Protein AF-A0A1H0GZ57-F1 (afdb_monomer_lite)

pLDDT: mean 84.48, std 16.37, range [33.53, 97.75]

Foldseek 3Di:
DPVVVVVCVVVLVVLLVLLVVQLPDLDHPVVSLLVSLVVCPDPPNVVSLVSSLVSLLVVLQVVLVVCCPPQVVLSVLSVVLSVVLVVVVVVCVVVVHDSSCSSSVSSVSSNVSVVVSVVD

Structure (mmCIF, N/CA/C/O backbone):
data_AF-A0A1H0GZ57-F1
#
_entry.id   AF-A0A1H0GZ57-F1
#
loop_
_atom_site.group_PDB
_atom_site.id
_atom_site.type_symbol
_atom_site.label_atom_id
_atom_site.label_alt_id
_atom_site.label_comp_id
_atom_site.label_asym_id
_atom_site.label_entity_id
_atom_site.label_seq_id
_atom_site.pdbx_PDB_ins_code
_atom_site.Cartn_x
_atom_site.Cartn_y
_atom_site.Cartn_z
_atom_site.occupancy
_atom_site.B_iso_or_equiv
_atom_site.auth_seq_id
_atom_site.auth_comp_id
_atom_site.auth_asym_id
_atom_site.auth_atom_id
_atom_site.pdbx_PDB_model_num
ATOM 1 N N . MET A 1 1 ? -17.528 -24.924 14.550 1.00 39.34 1 MET A N 1
ATOM 2 C CA . MET A 1 1 ? -16.678 -23.765 14.186 1.00 39.34 1 MET A CA 1
ATOM 3 C C . MET A 1 1 ? -16.113 -23.939 12.770 1.00 39.34 1 MET A C 1
ATOM 5 O O . MET A 1 1 ? -15.019 -24.457 12.624 1.00 39.34 1 MET A O 1
ATOM 9 N N . ARG A 1 2 ? -16.857 -23.579 11.710 1.00 40.56 2 ARG A N 1
ATOM 10 C CA . ARG A 1 2 ? -16.353 -23.609 10.312 1.00 40.56 2 ARG A CA 1
ATOM 11 C C . ARG A 1 2 ? -16.641 -22.327 9.505 1.00 40.56 2 ARG A C 1
ATOM 13 O O . ARG A 1 2 ? -16.039 -22.138 8.458 1.00 40.56 2 ARG A O 1
ATOM 20 N N . SER A 1 3 ? -17.474 -21.412 10.012 1.00 36.94 3 SER A N 1
ATOM 21 C CA . SER A 1 3 ? -17.921 -20.229 9.253 1.00 36.94 3 SER A CA 1
ATOM 22 C C . SER A 1 3 ? -16.986 -19.011 9.318 1.00 36.94 3 SER A C 1
ATOM 24 O O . SER A 1 3 ? -17.011 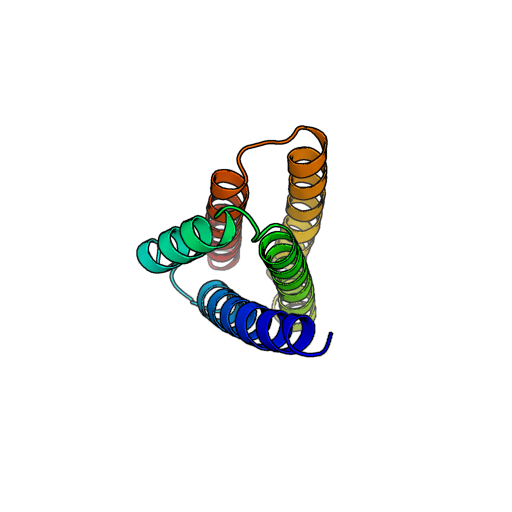-18.193 8.407 1.00 36.94 3 SER A O 1
ATOM 26 N N . ALA A 1 4 ? -16.121 -18.892 10.333 1.00 37.88 4 ALA A N 1
ATOM 27 C CA . ALA A 1 4 ? -15.234 -17.726 10.484 1.00 37.88 4 ALA A CA 1
ATOM 28 C C . ALA A 1 4 ? -14.109 -17.669 9.426 1.00 37.88 4 ALA A C 1
ATOM 30 O O . ALA A 1 4 ? -13.744 -16.591 8.966 1.00 37.88 4 ALA A O 1
ATOM 31 N N . LEU A 1 5 ? -13.612 -18.828 8.975 1.00 35.47 5 LEU A N 1
ATOM 32 C CA . LEU A 1 5 ? -12.568 -18.918 7.943 1.00 35.47 5 LEU A CA 1
ATOM 33 C C . LEU A 1 5 ? -13.088 -18.559 6.541 1.00 35.47 5 LEU A C 1
ATOM 35 O O . LEU A 1 5 ? -12.352 -17.993 5.739 1.00 35.47 5 LEU A O 1
ATOM 39 N N . GLY A 1 6 ? -14.360 -18.849 6.244 1.00 33.53 6 GLY A N 1
ATOM 40 C CA . GLY A 1 6 ? -14.975 -18.514 4.954 1.00 33.53 6 GLY A CA 1
ATOM 41 C C . GLY A 1 6 ? -15.235 -17.014 4.784 1.00 33.53 6 GLY A C 1
ATOM 42 O O . GLY A 1 6 ? -15.026 -16.475 3.701 1.00 33.53 6 GLY A O 1
ATOM 43 N N . VAL A 1 7 ? -15.625 -16.331 5.864 1.00 41.59 7 VAL A N 1
ATOM 44 C CA . VAL A 1 7 ? -15.882 -14.879 5.865 1.00 41.59 7 VAL A CA 1
ATOM 45 C C . VAL A 1 7 ? -14.578 -14.079 5.788 1.00 41.59 7 VAL A C 1
ATOM 47 O O . VAL A 1 7 ? -14.515 -13.107 5.041 1.00 41.59 7 VAL A O 1
ATOM 50 N N . LEU A 1 8 ? -13.511 -14.526 6.466 1.00 43.94 8 LEU A N 1
ATOM 51 C CA . LEU A 1 8 ? -12.169 -13.945 6.317 1.00 43.94 8 LEU A CA 1
ATOM 52 C C . LEU A 1 8 ? -11.614 -14.125 4.898 1.00 43.94 8 LEU A C 1
ATOM 54 O O . LEU A 1 8 ? -11.016 -13.199 4.358 1.00 43.94 8 LEU A O 1
ATOM 58 N N . ARG A 1 9 ? -11.856 -15.284 4.270 1.00 45.53 9 ARG A N 1
ATOM 59 C CA . ARG A 1 9 ? -11.428 -15.547 2.890 1.00 45.53 9 ARG A CA 1
ATOM 60 C C . ARG A 1 9 ? -12.155 -14.655 1.883 1.00 45.53 9 ARG A C 1
ATOM 62 O O . ARG A 1 9 ? -11.504 -14.094 1.014 1.00 45.53 9 ARG A O 1
ATOM 69 N N . ASN A 1 10 ? -13.467 -14.467 2.028 1.00 51.47 10 ASN A N 1
ATOM 70 C CA . ASN A 1 10 ? -14.235 -13.615 1.115 1.00 51.47 10 ASN A CA 1
ATOM 71 C C . ASN A 1 10 ? -13.960 -12.117 1.339 1.00 51.47 10 ASN A C 1
ATOM 73 O O . ASN A 1 10 ? -13.723 -11.399 0.374 1.00 51.47 10 ASN A O 1
ATOM 77 N N . GLY A 1 11 ? -13.912 -11.650 2.593 1.00 55.47 11 GLY A N 1
ATOM 78 C CA . GLY A 1 11 ? -13.643 -10.240 2.899 1.00 55.47 11 GLY A CA 1
ATOM 79 C C . GLY A 1 11 ? -12.191 -9.819 2.646 1.00 55.47 11 GLY A C 1
ATOM 80 O O . GLY A 1 11 ? -11.941 -8.693 2.224 1.00 55.47 11 GLY A O 1
ATOM 81 N N . GLY A 1 12 ? -11.229 -10.723 2.865 1.00 57.75 12 GLY A N 1
ATOM 82 C CA . GLY A 1 12 ? -9.820 -10.497 2.536 1.00 57.75 12 GLY A CA 1
ATOM 83 C C . GLY A 1 12 ? -9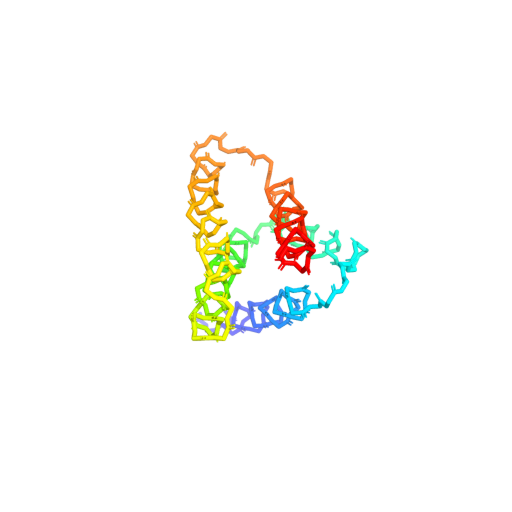.565 -10.481 1.029 1.00 57.75 12 GLY A C 1
ATOM 84 O O . GLY A 1 12 ? -8.794 -9.655 0.552 1.00 57.75 12 GLY A O 1
ATOM 85 N N . GLN A 1 13 ? -10.256 -11.333 0.267 1.00 62.75 13 GLN A N 1
ATOM 86 C CA . GLN A 1 13 ? -10.114 -11.386 -1.187 1.00 62.75 13 GLN A CA 1
ATOM 87 C C . GLN A 1 13 ? -10.770 -10.192 -1.891 1.00 62.75 13 GLN A C 1
ATOM 89 O O . GLN A 1 13 ? -10.211 -9.661 -2.848 1.00 62.75 13 GLN A O 1
ATOM 94 N N . GLU A 1 14 ? -11.907 -9.712 -1.385 1.00 67.00 14 GLU A N 1
ATOM 95 C CA . GLU A 1 14 ? -12.535 -8.488 -1.886 1.00 67.00 14 GLU A CA 1
ATOM 96 C C . GLU A 1 14 ? -11.638 -7.265 -1.638 1.00 67.00 14 GLU A C 1
ATOM 98 O O . GLU A 1 14 ? -11.370 -6.499 -2.565 1.00 67.00 14 GLU A O 1
ATOM 103 N N . ILE A 1 15 ? -11.063 -7.141 -0.435 1.00 67.25 15 ILE A N 1
ATOM 104 C CA . ILE A 1 15 ? -10.080 -6.094 -0.119 1.00 67.25 15 ILE A CA 1
ATOM 105 C C . ILE A 1 15 ? -8.854 -6.195 -1.019 1.00 67.25 15 ILE A C 1
ATOM 107 O O . ILE A 1 15 ? -8.447 -5.179 -1.572 1.00 67.25 15 ILE A O 1
ATOM 111 N N . ALA A 1 16 ? -8.283 -7.390 -1.187 1.00 65.31 16 ALA A N 1
ATOM 112 C CA . ALA A 1 16 ? -7.114 -7.591 -2.035 1.00 65.31 16 ALA A CA 1
ATOM 113 C C . ALA A 1 16 ? -7.391 -7.160 -3.483 1.00 65.31 16 ALA A C 1
ATOM 115 O O . ALA A 1 16 ? -6.577 -6.461 -4.071 1.00 65.31 16 ALA A O 1
ATOM 116 N N . SER A 1 17 ? -8.573 -7.473 -4.025 1.00 70.06 17 SER A N 1
ATOM 117 C CA . SER A 1 17 ? -8.962 -7.070 -5.385 1.00 70.06 17 SER A CA 1
ATOM 118 C C . SER A 1 17 ? -9.186 -5.556 -5.545 1.00 70.06 17 SER A C 1
ATOM 120 O O . SER A 1 17 ? -8.931 -4.981 -6.604 1.00 70.06 17 SER A O 1
ATOM 122 N N . VAL A 1 18 ? -9.678 -4.878 -4.501 1.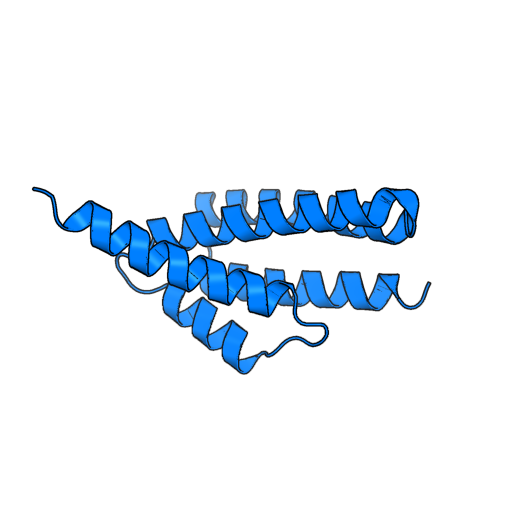00 73.06 18 VAL A N 1
ATOM 123 C CA . VAL A 1 18 ? -9.833 -3.413 -4.490 1.00 73.06 18 VAL A CA 1
ATOM 124 C C . VAL A 1 18 ? -8.470 -2.742 -4.348 1.00 73.06 18 VAL A C 1
ATOM 126 O O . VAL A 1 18 ? -8.159 -1.838 -5.116 1.00 73.06 18 VAL A O 1
ATOM 129 N N . ALA A 1 19 ? -7.647 -3.222 -3.416 1.00 70.12 19 ALA A N 1
ATOM 130 C CA . ALA A 1 19 ? -6.269 -2.796 -3.216 1.00 70.12 19 ALA A CA 1
ATOM 131 C C . ALA A 1 19 ? -5.457 -2.921 -4.511 1.00 70.12 19 ALA A C 1
ATOM 133 O O . ALA A 1 19 ? -4.856 -1.946 -4.947 1.00 70.12 19 ALA A O 1
ATOM 134 N N . GLU A 1 20 ? -5.512 -4.079 -5.166 1.00 73.31 20 GLU A N 1
ATOM 135 C CA . GLU A 1 20 ? -4.844 -4.340 -6.439 1.00 73.31 20 GLU A CA 1
ATOM 136 C C . GLU A 1 20 ? -5.299 -3.365 -7.532 1.00 73.31 20 GLU A C 1
ATOM 138 O O . GLU A 1 20 ? -4.460 -2.728 -8.167 1.00 73.31 20 GLU A O 1
ATOM 143 N N . ARG A 1 21 ? -6.613 -3.163 -7.711 1.00 81.12 21 ARG A N 1
ATOM 144 C CA . ARG A 1 21 ? -7.131 -2.191 -8.692 1.00 81.12 21 ARG A CA 1
ATOM 145 C C . ARG A 1 21 ? -6.632 -0.772 -8.445 1.00 81.12 21 ARG A C 1
ATOM 147 O O . ARG A 1 21 ? -6.242 -0.103 -9.395 1.00 81.12 21 ARG A O 1
ATOM 154 N N . LEU A 1 22 ? -6.655 -0.311 -7.196 1.00 79.12 22 LEU A N 1
ATOM 155 C CA . LEU A 1 22 ? -6.242 1.054 -6.855 1.00 79.12 22 LEU A CA 1
ATOM 156 C C . LEU A 1 22 ? -4.741 1.252 -7.023 1.00 79.12 22 LEU A C 1
ATOM 158 O O . LEU A 1 22 ? -4.291 2.306 -7.456 1.00 79.12 22 LEU A O 1
ATOM 162 N N . VAL A 1 23 ? -3.969 0.221 -6.712 1.00 77.00 23 VAL A N 1
ATOM 163 C CA . VAL A 1 23 ? -2.521 0.241 -6.852 1.00 77.00 23 VAL A CA 1
ATOM 164 C C . VAL A 1 23 ? -2.093 0.132 -8.326 1.00 77.00 23 VAL A C 1
ATOM 166 O O . VAL A 1 23 ? -1.078 0.713 -8.705 1.00 77.00 23 VAL A O 1
ATOM 169 N N . LEU A 1 24 ? -2.874 -0.530 -9.183 1.00 78.19 24 LEU A N 1
ATOM 170 C CA . LEU A 1 24 ? -2.653 -0.598 -10.636 1.00 78.19 24 LEU A CA 1
ATOM 171 C C . LEU A 1 24 ? -3.137 0.639 -11.406 1.00 78.19 24 LEU A C 1
ATOM 173 O O . LEU A 1 24 ? -2.778 0.803 -12.574 1.00 78.19 24 LEU A O 1
ATOM 177 N N . ALA A 1 25 ? -3.953 1.496 -10.793 1.00 79.94 25 ALA A N 1
ATOM 178 C CA . ALA A 1 25 ? -4.497 2.668 -11.462 1.00 79.94 25 ALA A CA 1
ATOM 179 C C . ALA A 1 25 ? -3.379 3.648 -11.864 1.00 79.94 25 ALA A C 1
ATOM 181 O O . ALA A 1 25 ? -2.483 3.966 -11.078 1.00 79.94 25 ALA A O 1
ATOM 182 N N . SER A 1 26 ? -3.429 4.131 -13.111 1.00 72.62 26 SER A N 1
ATOM 183 C CA . SER A 1 26 ? -2.474 5.128 -13.621 1.00 72.62 26 SER A CA 1
ATOM 184 C C . SER A 1 26 ? -2.635 6.482 -12.929 1.00 72.62 26 SER A C 1
ATOM 186 O O . SER A 1 26 ? -1.650 7.187 -12.712 1.00 72.62 26 SER A O 1
ATOM 188 N N . GLU A 1 27 ? -3.866 6.810 -12.534 1.00 82.00 27 GLU A N 1
ATOM 189 C CA . GLU A 1 27 ? -4.198 7.977 -11.726 1.00 82.00 27 GLU A CA 1
ATOM 190 C C . GLU A 1 27 ? -4.821 7.535 -10.395 1.00 82.00 27 GLU A C 1
ATOM 192 O O . GLU A 1 27 ? -5.640 6.611 -10.379 1.00 82.00 27 GLU A O 1
ATOM 197 N N . PRO A 1 28 ? -4.443 8.167 -9.272 1.00 84.88 28 PRO A N 1
ATOM 198 C CA . PRO A 1 28 ? -4.981 7.821 -7.968 1.00 84.88 28 PRO A CA 1
ATOM 199 C C . PRO A 1 28 ? -6.437 8.285 -7.853 1.00 84.88 28 PRO A C 1
ATOM 201 O O . PRO A 1 28 ? -6.725 9.481 -7.799 1.00 84.88 28 PRO A O 1
ATOM 204 N N . ASP A 1 29 ? -7.360 7.330 -7.744 1.00 89.75 29 ASP A N 1
ATOM 205 C CA . ASP A 1 29 ? -8.731 7.602 -7.313 1.00 89.75 29 ASP A CA 1
ATOM 206 C C . ASP A 1 29 ? -8.746 7.817 -5.793 1.00 89.75 29 ASP A C 1
ATOM 208 O O . ASP A 1 29 ? -8.912 6.885 -4.998 1.00 89.75 29 ASP A O 1
ATOM 212 N N . TRP A 1 30 ? -8.541 9.070 -5.384 1.00 90.75 30 TRP A N 1
ATOM 213 C CA . TRP A 1 30 ? -8.488 9.462 -3.977 1.00 90.75 30 TRP A CA 1
ATOM 214 C C . TRP A 1 30 ? -9.772 9.156 -3.211 1.00 90.75 30 TRP A C 1
ATOM 216 O O . TRP A 1 30 ? -9.708 8.854 -2.020 1.00 90.75 30 TRP A O 1
ATOM 226 N N . THR A 1 31 ? -10.928 9.195 -3.872 1.00 92.31 31 THR A N 1
ATOM 227 C CA . THR A 1 31 ? -12.208 8.859 -3.245 1.00 92.31 31 THR A CA 1
ATOM 228 C C . THR A 1 31 ? -12.249 7.377 -2.890 1.00 92.31 31 THR A C 1
ATOM 230 O O . THR A 1 31 ? -12.544 7.025 -1.746 1.00 92.31 31 THR A O 1
ATOM 233 N N . SER A 1 32 ? -11.876 6.505 -3.827 1.00 89.38 32 SER A N 1
ATOM 234 C CA . SER A 1 32 ? -11.825 5.062 -3.579 1.00 89.38 32 SER A CA 1
ATOM 235 C C . SER A 1 32 ? -10.708 4.666 -2.606 1.00 89.38 32 SER A C 1
ATOM 237 O O . SER A 1 32 ? -10.903 3.774 -1.780 1.00 89.38 32 SER A O 1
ATOM 239 N N . ILE A 1 33 ? -9.562 5.354 -2.637 1.00 91.94 33 ILE A N 1
ATOM 240 C CA . ILE A 1 33 ? -8.468 5.163 -1.671 1.00 91.94 33 ILE A CA 1
ATOM 241 C C . ILE A 1 33 ? -8.923 5.518 -0.248 1.00 91.94 33 ILE A C 1
ATOM 243 O O . ILE A 1 33 ? -8.673 4.750 0.682 1.00 91.94 33 ILE A O 1
ATOM 247 N N . GLN A 1 34 ? -9.622 6.645 -0.066 1.00 93.00 34 GLN A N 1
ATOM 248 C CA . GLN A 1 34 ? -10.189 7.025 1.233 1.00 93.00 34 GLN A CA 1
ATOM 249 C C . GLN A 1 34 ? -11.198 5.984 1.723 1.00 93.00 34 GLN A C 1
ATOM 251 O O . GLN A 1 34 ? -11.103 5.541 2.865 1.00 93.00 34 GLN A O 1
ATOM 256 N N . ALA A 1 35 ? -12.100 5.527 0.849 1.00 91.31 35 ALA A N 1
ATOM 257 C CA . ALA A 1 35 ? -13.082 4.501 1.189 1.00 91.31 35 ALA A CA 1
ATOM 258 C C . ALA A 1 35 ? -12.427 3.165 1.588 1.00 91.31 35 ALA A C 1
ATOM 260 O O . ALA A 1 35 ? -12.863 2.519 2.545 1.00 91.31 35 ALA A O 1
ATOM 261 N N . LEU A 1 36 ? -11.353 2.758 0.900 1.00 90.38 36 LEU A N 1
ATOM 262 C CA . LEU A 1 36 ? -10.558 1.590 1.281 1.00 90.38 36 LEU A CA 1
ATOM 263 C C . LEU A 1 36 ? -9.924 1.787 2.663 1.00 90.38 36 LEU A C 1
ATOM 265 O O . LEU A 1 36 ? -10.036 0.905 3.514 1.00 90.38 36 LEU A O 1
ATOM 269 N N . ALA A 1 37 ? -9.281 2.932 2.900 1.00 92.44 37 ALA A N 1
ATOM 270 C CA . ALA A 1 37 ? -8.632 3.225 4.172 1.00 92.44 37 ALA A CA 1
ATOM 271 C C . ALA A 1 37 ? -9.644 3.220 5.331 1.00 92.44 37 ALA A C 1
ATOM 273 O O . ALA A 1 37 ? -9.406 2.565 6.344 1.00 92.44 37 ALA A O 1
ATOM 274 N N . ASP A 1 38 ? -10.806 3.852 5.147 1.00 93.12 38 ASP A N 1
ATOM 275 C CA . ASP A 1 38 ? -11.907 3.845 6.115 1.00 93.12 38 ASP A CA 1
ATOM 276 C C . ASP A 1 38 ? -12.426 2.434 6.390 1.00 93.12 38 ASP A C 1
ATOM 278 O O . ASP A 1 38 ? -12.672 2.079 7.541 1.00 93.12 38 ASP A O 1
ATOM 282 N N . SER A 1 39 ? -12.545 1.602 5.354 1.00 90.62 39 SER A N 1
ATOM 283 C CA . SER A 1 39 ? -12.939 0.199 5.491 1.00 90.62 39 SER A CA 1
ATOM 284 C C . SER A 1 39 ? -11.918 -0.602 6.299 1.00 90.62 39 SER A C 1
ATOM 286 O O . SER A 1 39 ? -12.311 -1.389 7.152 1.00 90.62 39 SER A O 1
ATOM 288 N N . LEU A 1 40 ? -10.615 -0.393 6.086 1.00 89.69 40 LEU A N 1
ATOM 289 C CA . LEU A 1 40 ? -9.545 -1.164 6.731 1.00 89.69 40 LEU A CA 1
ATOM 290 C C . LEU A 1 40 ? -9.332 -0.830 8.212 1.00 89.69 40 LEU A C 1
ATOM 292 O O . LEU A 1 40 ? -8.864 -1.687 8.961 1.00 89.69 40 LEU A O 1
ATOM 296 N N . VAL A 1 41 ? -9.670 0.386 8.647 1.00 92.44 41 VAL A N 1
ATOM 297 C CA . VAL A 1 41 ? -9.466 0.823 10.041 1.00 92.44 41 VAL A CA 1
ATOM 298 C C . VAL A 1 41 ? -10.659 0.563 10.962 1.00 92.44 41 VAL A C 1
ATOM 300 O O . VAL A 1 41 ? -10.601 0.884 12.149 1.00 92.44 41 VAL A O 1
ATOM 303 N N . GLN A 1 42 ? -11.735 -0.041 10.452 1.00 90.75 42 GLN A N 1
ATOM 304 C CA . GLN A 1 42 ? -12.882 -0.426 11.276 1.00 90.75 42 GLN A CA 1
ATOM 305 C C . GLN A 1 42 ? -12.493 -1.458 12.343 1.00 90.75 42 GLN A C 1
ATOM 307 O O . GLN A 1 42 ? -11.642 -2.327 12.139 1.00 90.75 42 GLN A O 1
ATOM 312 N N . LYS A 1 43 ? -13.176 -1.394 13.489 1.00 87.94 43 LYS A N 1
ATOM 313 C CA . LYS A 1 43 ? -12.984 -2.325 14.607 1.00 87.94 43 LYS A CA 1
ATOM 314 C C . LYS A 1 43 ? -13.164 -3.779 14.149 1.00 87.94 43 LYS A C 1
ATOM 316 O O . LYS A 1 43 ? -14.183 -4.110 13.547 1.00 87.94 43 LYS A O 1
ATOM 321 N N . GLY A 1 44 ? -12.213 -4.650 14.494 1.00 87.56 44 GLY A N 1
ATOM 322 C CA . GLY A 1 44 ? -12.261 -6.076 14.149 1.00 87.56 44 GLY A CA 1
ATOM 323 C C . GLY A 1 44 ? -11.684 -6.415 12.771 1.00 87.56 44 GLY A C 1
ATOM 324 O O . GLY A 1 44 ? -11.846 -7.544 12.306 1.00 87.56 44 GLY A O 1
ATOM 325 N N . ARG A 1 45 ? -11.036 -5.454 12.095 1.00 87.50 45 ARG A N 1
ATOM 326 C CA . ARG A 1 45 ? -10.418 -5.638 10.771 1.00 87.50 45 ARG A CA 1
ATOM 327 C C . ARG A 1 45 ? -8.893 -5.606 10.798 1.00 87.50 45 ARG A C 1
ATOM 329 O O . ARG A 1 45 ? -8.266 -5.468 9.754 1.00 87.50 45 ARG A O 1
ATOM 336 N N . GLU A 1 46 ? -8.285 -5.821 11.959 1.00 88.88 46 GLU A N 1
ATOM 337 C CA . GLU A 1 46 ? -6.831 -5.860 12.157 1.00 88.88 46 GLU A CA 1
ATOM 338 C C . GLU A 1 46 ? -6.147 -6.840 11.191 1.00 88.88 46 GLU A C 1
ATOM 340 O O . GLU A 1 46 ? -5.148 -6.499 10.561 1.00 88.88 46 GLU A O 1
ATOM 345 N N . SER A 1 47 ? -6.714 -8.039 11.017 1.00 87.00 47 SER A N 1
ATOM 346 C CA . SER A 1 47 ? -6.189 -9.029 10.069 1.00 87.00 47 SER A CA 1
ATOM 347 C C . SER A 1 47 ? -6.317 -8.573 8.617 1.00 87.00 47 SER A C 1
ATOM 349 O O . SER A 1 47 ? -5.427 -8.831 7.816 1.00 87.00 47 SER A O 1
ATOM 351 N N . ALA A 1 48 ? -7.405 -7.885 8.268 1.00 85.62 48 ALA A N 1
ATOM 352 C CA . ALA A 1 48 ? -7.616 -7.383 6.914 1.00 85.62 48 ALA A CA 1
ATOM 353 C C . ALA A 1 48 ? -6.663 -6.223 6.587 1.00 85.62 48 ALA A C 1
ATOM 355 O O . ALA A 1 48 ? -6.140 -6.154 5.480 1.00 85.62 48 ALA A O 1
ATOM 356 N N . TYR A 1 49 ? -6.388 -5.360 7.568 1.00 89.88 49 TYR A N 1
ATOM 357 C CA . TYR A 1 49 ? -5.362 -4.325 7.478 1.00 89.88 49 TYR A CA 1
ATOM 358 C C . TYR A 1 49 ? -3.970 -4.927 7.249 1.00 89.88 49 TYR A C 1
ATOM 360 O O . TYR A 1 49 ? -3.284 -4.524 6.315 1.00 89.88 49 TYR A O 1
ATOM 368 N N . ALA A 1 50 ? -3.575 -5.931 8.042 1.00 89.88 50 ALA A N 1
ATOM 369 C CA . ALA A 1 50 ? -2.287 -6.605 7.868 1.00 89.88 50 ALA A CA 1
ATOM 370 C C . ALA A 1 50 ? -2.157 -7.249 6.474 1.00 89.88 50 ALA A C 1
ATOM 372 O O . ALA A 1 50 ? -1.164 -7.029 5.787 1.00 89.88 50 ALA A O 1
ATOM 373 N N . LEU A 1 51 ? -3.199 -7.955 6.018 1.00 86.12 51 LEU A N 1
ATOM 374 C CA . LEU A 1 51 ? -3.237 -8.549 4.677 1.00 86.12 51 LEU A CA 1
ATOM 375 C C . LEU A 1 51 ? -3.141 -7.501 3.559 1.00 86.12 51 LEU A C 1
ATOM 377 O O . LEU A 1 51 ? -2.510 -7.761 2.538 1.00 86.12 51 LEU A O 1
ATOM 381 N N . ALA A 1 52 ? -3.748 -6.324 3.736 1.00 87.25 52 ALA A N 1
ATOM 382 C CA . ALA A 1 52 ? -3.644 -5.241 2.762 1.00 87.25 52 ALA A CA 1
ATOM 383 C C . ALA A 1 52 ? -2.202 -4.721 2.645 1.00 87.25 52 ALA A C 1
ATOM 385 O O . ALA A 1 52 ? -1.713 -4.545 1.532 1.00 87.25 52 ALA A O 1
ATOM 386 N N . LEU A 1 53 ? -1.500 -4.539 3.769 1.00 91.81 53 LEU A N 1
ATOM 387 C CA . LEU A 1 53 ? -0.092 -4.132 3.758 1.00 91.81 53 LEU A CA 1
ATOM 388 C C . LEU A 1 53 ? 0.802 -5.180 3.079 1.00 91.81 53 LEU A C 1
ATOM 390 O O . LEU A 1 53 ? 1.634 -4.828 2.243 1.00 91.81 53 LEU A O 1
ATOM 394 N N . ASP A 1 54 ? 0.599 -6.466 3.370 1.00 89.69 54 ASP A N 1
ATOM 395 C CA . ASP A 1 54 ? 1.346 -7.548 2.716 1.00 89.69 54 ASP A CA 1
ATOM 396 C C . ASP A 1 54 ? 1.098 -7.578 1.198 1.00 89.69 54 ASP A C 1
ATOM 398 O O . ASP A 1 54 ? 2.033 -7.763 0.408 1.00 89.69 54 ASP A O 1
ATOM 402 N N . ALA A 1 55 ? -0.147 -7.342 0.771 1.00 86.50 55 ALA A N 1
ATOM 403 C CA . ALA A 1 55 ? -0.501 -7.236 -0.642 1.00 86.50 55 ALA A CA 1
ATOM 404 C C . ALA A 1 55 ? 0.176 -6.028 -1.311 1.00 86.50 55 ALA A C 1
ATOM 406 O O . ALA A 1 55 ? 0.754 -6.170 -2.389 1.00 86.50 55 ALA A O 1
ATOM 407 N N . PHE A 1 56 ? 0.181 -4.861 -0.661 1.00 90.56 56 PHE A N 1
ATOM 408 C CA . PHE A 1 56 ? 0.874 -3.670 -1.157 1.00 90.56 56 PHE A CA 1
ATOM 409 C C . PHE A 1 56 ? 2.383 -3.889 -1.294 1.00 90.56 56 PHE A C 1
ATOM 411 O O . PHE A 1 56 ? 2.965 -3.534 -2.317 1.00 90.56 56 PHE A O 1
ATOM 418 N N . ALA A 1 57 ? 3.024 -4.513 -0.302 1.00 91.00 57 ALA A N 1
ATOM 419 C CA . ALA A 1 57 ? 4.443 -4.847 -0.382 1.00 91.00 57 ALA A CA 1
ATOM 420 C C . ALA A 1 57 ? 4.740 -5.805 -1.541 1.00 91.00 57 ALA A C 1
ATOM 422 O O . ALA A 1 57 ? 5.688 -5.577 -2.293 1.00 91.00 57 ALA A O 1
ATOM 423 N N . SER A 1 58 ? 3.933 -6.858 -1.691 1.00 89.06 58 SER A N 1
ATOM 424 C CA . SER A 1 58 ? 4.087 -7.843 -2.770 1.00 89.06 58 SER A CA 1
ATOM 425 C C . SER A 1 58 ? 3.962 -7.181 -4.139 1.00 89.06 58 SER A C 1
ATOM 427 O O . SER A 1 58 ? 4.792 -7.400 -5.018 1.00 89.06 58 SER A O 1
ATOM 429 N N . TYR A 1 59 ? 2.995 -6.276 -4.278 1.00 89.69 59 TYR A N 1
ATOM 430 C CA . TYR A 1 59 ? 2.807 -5.511 -5.496 1.00 89.69 59 TYR A CA 1
ATOM 431 C C . TYR A 1 59 ? 4.040 -4.675 -5.876 1.00 89.69 59 TYR A C 1
ATOM 433 O O . TYR A 1 59 ? 4.474 -4.719 -7.026 1.00 89.69 59 TYR A O 1
ATOM 441 N N . LEU A 1 60 ? 4.635 -3.930 -4.933 1.00 92.25 60 LEU A N 1
ATOM 442 C CA . LEU A 1 60 ? 5.825 -3.123 -5.236 1.00 92.25 60 LEU A CA 1
ATOM 443 C C . LEU A 1 60 ? 7.002 -3.999 -5.686 1.00 92.25 60 LEU A C 1
ATOM 445 O O . LEU A 1 60 ? 7.757 -3.618 -6.581 1.00 92.25 60 LEU A O 1
ATOM 449 N N . VAL A 1 61 ? 7.157 -5.182 -5.083 1.00 93.56 61 VAL A N 1
ATOM 450 C CA . VAL A 1 61 ? 8.182 -6.152 -5.491 1.00 93.56 61 VAL A CA 1
ATOM 451 C C . VAL A 1 61 ? 7.956 -6.599 -6.933 1.00 93.56 61 VAL A C 1
ATOM 453 O O . VAL A 1 61 ? 8.908 -6.625 -7.717 1.00 93.56 61 VAL A O 1
ATOM 456 N N . ASP A 1 62 ? 6.718 -6.918 -7.300 1.00 91.00 62 ASP A N 1
ATOM 457 C CA . ASP A 1 62 ? 6.384 -7.360 -8.652 1.00 91.00 62 ASP A CA 1
ATOM 458 C C . ASP A 1 62 ? 6.526 -6.227 -9.681 1.00 91.00 62 ASP A C 1
ATOM 460 O O . ASP A 1 62 ? 7.110 -6.443 -10.744 1.00 91.00 62 ASP A O 1
ATOM 464 N N . GLU A 1 63 ? 6.100 -4.998 -9.364 1.00 91.00 63 GLU A N 1
ATOM 465 C CA . GLU A 1 63 ? 6.311 -3.823 -10.226 1.00 91.00 63 GLU A CA 1
ATOM 466 C C . GLU A 1 63 ? 7.809 -3.569 -10.462 1.00 91.00 63 GLU A C 1
ATOM 468 O O . GLU A 1 63 ? 8.236 -3.418 -11.611 1.00 91.00 63 GLU A O 1
ATOM 473 N N . ALA A 1 64 ? 8.632 -3.605 -9.406 1.00 94.06 64 ALA A N 1
ATOM 474 C CA . ALA A 1 64 ? 10.078 -3.433 -9.526 1.00 94.06 64 ALA A CA 1
ATOM 475 C C . ALA A 1 64 ? 10.724 -4.535 -10.382 1.00 94.06 64 ALA A C 1
ATOM 477 O O . ALA A 1 64 ? 11.537 -4.239 -11.261 1.00 94.06 64 ALA A O 1
ATOM 478 N N . ARG A 1 65 ? 10.346 -5.803 -10.169 1.00 94.75 65 ARG A N 1
ATOM 479 C CA . ARG A 1 65 ? 10.843 -6.944 -10.957 1.00 94.75 65 ARG A CA 1
ATOM 480 C C . ARG A 1 65 ? 10.479 -6.814 -12.432 1.00 94.75 65 ARG A C 1
ATOM 482 O O . ARG A 1 65 ? 11.354 -6.953 -13.284 1.00 94.75 65 ARG A O 1
ATOM 489 N N . ASN A 1 66 ? 9.223 -6.490 -12.730 1.00 93.19 66 ASN A N 1
ATOM 490 C CA . ASN A 1 66 ? 8.731 -6.338 -14.099 1.00 93.19 66 ASN A CA 1
ATOM 491 C C . ASN A 1 66 ? 9.381 -5.148 -14.819 1.00 93.19 66 ASN A C 1
ATOM 493 O O . ASN A 1 66 ? 9.611 -5.189 -16.028 1.00 93.19 66 ASN A O 1
ATOM 497 N N . ALA A 1 67 ? 9.714 -4.087 -14.085 1.00 92.81 67 ALA A N 1
ATOM 498 C CA . ALA A 1 67 ? 10.378 -2.916 -14.636 1.00 92.81 67 ALA A CA 1
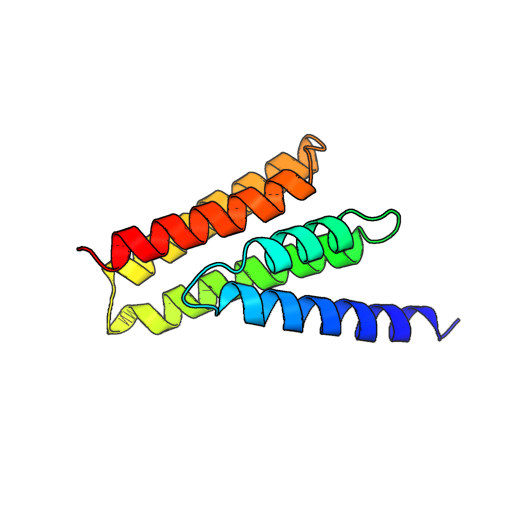ATOM 499 C C . ALA A 1 67 ? 11.893 -3.082 -14.827 1.00 92.81 67 ALA A C 1
ATOM 501 O O . ALA A 1 67 ? 12.480 -2.296 -15.569 1.00 92.81 67 ALA A O 1
ATOM 502 N N . LEU A 1 68 ? 12.532 -4.069 -14.191 1.00 93.69 68 LEU A N 1
ATOM 503 C CA . LEU A 1 68 ? 13.992 -4.150 -14.077 1.00 93.69 68 LEU A CA 1
ATOM 504 C C . LEU A 1 68 ? 14.717 -4.123 -15.430 1.00 93.69 68 LEU A C 1
ATOM 506 O O . LEU A 1 68 ? 15.714 -3.419 -15.574 1.00 93.69 68 LEU A O 1
ATOM 510 N N . ALA A 1 69 ? 14.201 -4.854 -16.422 1.00 93.38 69 ALA A N 1
ATOM 511 C CA . ALA A 1 69 ? 14.828 -4.957 -17.739 1.00 93.38 69 ALA A CA 1
ATOM 512 C C . ALA A 1 69 ? 14.605 -3.713 -18.617 1.00 93.38 69 ALA A C 1
ATOM 514 O O . ALA A 1 69 ? 15.518 -3.272 -19.307 1.00 93.38 69 ALA A O 1
ATOM 515 N N . ALA A 1 70 ? 13.394 -3.146 -18.600 1.00 94.12 70 ALA A N 1
ATOM 516 C CA . ALA A 1 70 ? 13.006 -2.068 -19.514 1.00 94.12 70 ALA A CA 1
ATOM 517 C C . ALA A 1 70 ? 13.224 -0.662 -18.931 1.00 94.12 70 ALA A C 1
ATOM 519 O O . ALA A 1 70 ? 13.463 0.292 -19.665 1.00 94.12 70 ALA A O 1
ATOM 520 N N . ARG A 1 71 ? 13.097 -0.514 -17.608 1.00 93.69 71 ARG A N 1
ATOM 521 C CA . ARG A 1 71 ? 13.097 0.767 -16.888 1.00 93.69 71 ARG A CA 1
ATOM 522 C C . ARG A 1 71 ? 13.851 0.624 -15.552 1.00 93.69 71 ARG A C 1
ATOM 524 O O . ARG A 1 71 ? 13.244 0.763 -14.489 1.00 93.69 71 ARG A O 1
ATOM 531 N N . PRO A 1 72 ? 15.175 0.379 -15.564 1.00 93.50 72 PRO A N 1
ATOM 532 C CA . PRO A 1 72 ? 15.945 0.068 -14.354 1.00 93.50 72 PRO A CA 1
ATOM 533 C C . PRO A 1 72 ? 15.925 1.187 -13.301 1.00 93.50 72 PRO A C 1
ATOM 535 O O . PRO A 1 72 ? 15.918 0.907 -12.105 1.00 93.50 72 PRO A O 1
ATOM 538 N N . ARG A 1 73 ? 15.851 2.460 -13.719 1.00 93.12 73 ARG A N 1
ATOM 539 C CA . ARG A 1 73 ? 15.700 3.599 -12.791 1.00 93.12 73 ARG A CA 1
ATOM 540 C C . ARG A 1 73 ? 14.363 3.566 -12.049 1.00 93.12 73 ARG A C 1
ATOM 542 O O . ARG A 1 73 ? 14.330 3.762 -10.839 1.00 93.12 73 ARG A O 1
ATOM 549 N N . HIS A 1 74 ? 13.276 3.280 -12.765 1.00 93.44 74 HIS A N 1
ATOM 550 C CA . HIS A 1 74 ? 11.951 3.123 -12.171 1.00 93.44 74 HIS A CA 1
ATOM 551 C C . HIS A 1 74 ? 11.915 1.909 -11.232 1.00 93.44 74 HIS A C 1
ATOM 553 O O . HIS A 1 74 ? 11.463 2.034 -10.099 1.00 93.44 74 HIS A O 1
ATOM 559 N N . ALA A 1 75 ? 12.492 0.774 -11.643 1.00 94.88 75 ALA A N 1
ATOM 560 C CA . ALA A 1 75 ? 12.613 -0.408 -10.790 1.00 94.88 75 ALA A CA 1
ATOM 561 C C . ALA A 1 75 ? 13.344 -0.109 -9.468 1.00 94.88 75 ALA A C 1
ATOM 563 O O . ALA A 1 75 ? 12.869 -0.492 -8.401 1.00 94.88 75 ALA A O 1
ATOM 564 N N . ALA A 1 76 ? 14.462 0.624 -9.521 1.00 95.94 76 ALA A N 1
ATOM 565 C CA . ALA A 1 76 ? 15.199 1.035 -8.326 1.00 95.94 76 ALA A CA 1
ATOM 566 C C . ALA A 1 76 ? 14.382 1.982 -7.426 1.00 95.94 76 ALA A C 1
ATOM 568 O O . ALA A 1 76 ? 14.405 1.848 -6.200 1.00 95.94 76 ALA A O 1
ATOM 569 N N . ALA A 1 77 ? 13.632 2.916 -8.018 1.00 95.88 77 ALA A N 1
ATOM 570 C CA . ALA A 1 77 ? 12.767 3.831 -7.277 1.00 95.88 77 ALA A CA 1
ATOM 571 C C . ALA A 1 77 ? 11.630 3.092 -6.546 1.00 95.88 77 ALA A C 1
ATOM 573 O O . ALA A 1 77 ? 11.402 3.340 -5.362 1.00 95.88 77 ALA A O 1
ATOM 574 N N . ILE A 1 78 ? 10.976 2.133 -7.209 1.00 96.12 78 ILE A N 1
ATOM 575 C CA . ILE A 1 78 ? 9.938 1.290 -6.600 1.00 96.12 78 ILE A CA 1
ATOM 576 C C . ILE A 1 78 ? 10.525 0.382 -5.508 1.00 96.12 78 ILE A C 1
ATOM 578 O O . ILE A 1 78 ? 9.945 0.270 -4.430 1.00 96.12 78 ILE A O 1
ATOM 582 N N . ALA A 1 79 ? 11.706 -0.208 -5.722 1.00 96.62 79 ALA A N 1
ATOM 583 C CA . ALA A 1 79 ? 12.383 -1.007 -4.695 1.00 96.62 79 ALA A CA 1
ATOM 584 C C . ALA A 1 79 ? 12.735 -0.175 -3.444 1.00 96.62 79 ALA A C 1
ATOM 586 O O . ALA A 1 79 ? 12.595 -0.646 -2.314 1.00 96.62 79 ALA A O 1
ATOM 587 N N . THR A 1 80 ? 13.142 1.083 -3.642 1.00 97.50 80 THR A N 1
ATOM 588 C CA . THR A 1 80 ? 13.428 2.026 -2.550 1.00 97.50 80 THR A CA 1
ATOM 589 C C . THR A 1 80 ? 12.155 2.375 -1.780 1.00 97.50 80 THR A C 1
ATOM 591 O O . THR A 1 80 ? 12.166 2.394 -0.549 1.00 97.50 80 THR A O 1
ATOM 594 N N . LEU A 1 81 ? 11.044 2.604 -2.491 1.00 97.19 81 LEU A N 1
ATOM 595 C CA . LEU A 1 81 ? 9.733 2.821 -1.881 1.00 97.19 81 LEU A CA 1
ATOM 596 C C . LEU A 1 81 ? 9.290 1.609 -1.053 1.00 97.19 81 LEU A C 1
ATOM 598 O O . LEU A 1 81 ? 8.857 1.771 0.081 1.00 97.19 81 LEU A O 1
ATOM 602 N N . TRP A 1 82 ? 9.445 0.392 -1.576 1.00 97.50 82 TRP A N 1
ATOM 603 C CA . TRP A 1 82 ? 9.122 -0.830 -0.836 1.00 97.50 82 TRP A CA 1
ATOM 604 C C . TRP A 1 82 ? 9.889 -0.922 0.487 1.00 97.50 82 TRP A C 1
ATOM 606 O O . TRP A 1 82 ? 9.306 -1.222 1.533 1.00 97.50 82 TRP A O 1
ATOM 616 N N . GLN A 1 83 ? 11.189 -0.624 0.467 1.00 97.75 83 GLN A N 1
ATOM 617 C CA . GLN A 1 83 ? 12.016 -0.685 1.668 1.00 97.75 83 GLN A CA 1
ATOM 618 C C . GLN A 1 83 ? 11.616 0.382 2.699 1.00 97.75 83 GLN A C 1
ATOM 620 O O . GLN A 1 83 ? 11.544 0.087 3.897 1.00 97.75 83 GLN A O 1
ATOM 625 N N . SER A 1 84 ? 11.337 1.610 2.253 1.00 97.25 84 SER A N 1
ATOM 626 C CA . SER A 1 84 ? 10.941 2.700 3.148 1.00 97.25 84 SER A CA 1
ATOM 627 C C . SER A 1 84 ? 9.548 2.481 3.743 1.00 97.25 84 SER A C 1
ATOM 629 O O . SER A 1 84 ? 9.365 2.660 4.946 1.00 97.25 84 SER A O 1
ATOM 631 N N . GLU A 1 85 ? 8.584 2.027 2.942 1.00 97.38 85 GLU A N 1
ATOM 632 C CA . GLU A 1 85 ? 7.208 1.789 3.377 1.00 97.38 85 GLU A CA 1
ATOM 633 C C . GLU A 1 85 ? 7.102 0.599 4.327 1.00 97.38 85 GLU A C 1
ATOM 635 O O . GLU A 1 85 ? 6.539 0.731 5.409 1.00 97.38 85 GLU A O 1
ATOM 640 N N . THR A 1 86 ? 7.730 -0.537 4.016 1.00 96.62 86 THR A N 1
ATOM 641 C CA . THR A 1 86 ? 7.712 -1.697 4.927 1.00 96.62 86 THR A CA 1
ATOM 642 C C . THR A 1 86 ? 8.358 -1.392 6.281 1.00 96.62 86 THR A C 1
ATOM 644 O O . THR A 1 86 ? 7.907 -1.901 7.309 1.00 96.62 86 THR A O 1
ATOM 647 N N . THR A 1 87 ? 9.374 -0.523 6.311 1.00 96.75 87 THR A N 1
ATOM 648 C CA . THR A 1 87 ? 9.962 -0.012 7.559 1.00 96.75 87 THR A CA 1
ATOM 649 C C . THR A 1 87 ? 8.974 0.894 8.297 1.00 96.75 87 THR A C 1
ATOM 651 O O . THR A 1 87 ? 8.665 0.639 9.463 1.00 96.75 87 THR A O 1
ATOM 654 N N . ARG A 1 88 ? 8.392 1.881 7.601 1.00 96.25 88 ARG A N 1
ATOM 655 C CA . ARG A 1 88 ? 7.390 2.810 8.148 1.00 96.25 88 ARG A CA 1
ATOM 656 C C . ARG A 1 88 ? 6.181 2.077 8.734 1.00 96.25 88 ARG A C 1
ATOM 658 O O . ARG A 1 88 ? 5.679 2.465 9.782 1.00 96.25 88 ARG A O 1
ATOM 665 N N . TRP A 1 89 ? 5.709 1.007 8.097 1.00 96.38 89 TRP A N 1
ATOM 666 C CA . TRP A 1 89 ? 4.560 0.232 8.574 1.00 96.38 89 TRP A CA 1
ATOM 667 C C . TRP A 1 89 ? 4.870 -0.560 9.847 1.00 96.38 89 TRP A C 1
ATOM 669 O O . TRP A 1 89 ? 4.020 -0.656 10.737 1.00 96.38 89 TRP A O 1
ATOM 679 N N . ARG A 1 90 ? 6.089 -1.107 9.964 1.00 95.19 90 ARG A N 1
ATOM 680 C CA . ARG A 1 90 ? 6.551 -1.776 11.191 1.00 95.19 90 ARG A CA 1
ATOM 681 C C . ARG A 1 90 ? 6.627 -0.791 12.350 1.00 95.19 90 ARG A C 1
ATOM 683 O O . ARG A 1 90 ? 6.116 -1.091 13.424 1.00 95.19 90 ARG A O 1
ATOM 690 N N . GLU A 1 91 ? 7.193 0.391 12.118 1.00 96.12 91 GLU A N 1
ATOM 691 C CA . GLU A 1 91 ? 7.238 1.473 13.109 1.00 96.12 91 GLU A CA 1
ATOM 692 C C . GLU A 1 91 ? 5.832 1.943 13.487 1.00 96.12 91 GLU A C 1
ATOM 694 O O . GLU A 1 91 ? 5.511 2.044 14.669 1.00 96.12 91 GLU A O 1
ATOM 699 N N . ALA A 1 92 ? 4.955 2.147 12.500 1.00 95.06 92 ALA A N 1
ATOM 700 C CA . ALA A 1 92 ? 3.569 2.528 12.739 1.00 95.06 92 ALA A CA 1
ATOM 701 C C . ALA A 1 92 ? 2.824 1.503 13.596 1.00 95.06 92 ALA A C 1
ATOM 703 O O . ALA A 1 92 ? 2.060 1.874 14.483 1.00 95.06 92 ALA A O 1
ATOM 704 N N . THR A 1 93 ? 3.087 0.216 13.379 1.00 92.75 93 THR A N 1
ATOM 705 C CA . THR A 1 93 ? 2.524 -0.858 14.200 1.00 92.75 93 THR A CA 1
ATOM 706 C C . THR A 1 93 ? 3.108 -0.844 15.614 1.00 92.75 93 THR A C 1
ATOM 708 O O . THR A 1 93 ? 2.355 -0.937 16.581 1.00 92.75 93 THR A O 1
ATOM 711 N N . ALA A 1 94 ? 4.428 -0.684 15.753 1.00 94.06 94 ALA A N 1
ATOM 712 C CA . ALA A 1 94 ? 5.118 -0.676 17.044 1.00 94.06 94 ALA A CA 1
ATOM 713 C C . ALA A 1 94 ? 4.708 0.508 17.935 1.00 94.06 94 ALA A C 1
ATOM 715 O O . ALA A 1 94 ? 4.540 0.344 19.141 1.00 94.06 94 ALA A O 1
ATOM 716 N N . TYR A 1 95 ? 4.508 1.684 17.339 1.00 94.88 95 TYR A N 1
ATOM 717 C CA . TYR A 1 95 ? 4.103 2.905 18.037 1.00 94.88 95 TYR A CA 1
ATOM 718 C C . TYR A 1 95 ? 2.587 3.150 18.024 1.00 94.88 95 TYR A C 1
ATOM 720 O O . TYR A 1 95 ? 2.140 4.196 18.487 1.00 94.88 95 TYR A O 1
ATOM 728 N N . ASN A 1 96 ? 1.795 2.197 17.516 1.00 91.50 96 ASN A N 1
ATOM 729 C CA . ASN A 1 96 ? 0.338 2.298 17.389 1.00 91.50 96 ASN A CA 1
ATOM 730 C C . ASN A 1 96 ? -0.121 3.610 16.712 1.00 91.50 96 ASN A C 1
ATOM 732 O O . ASN A 1 96 ? -1.044 4.279 17.178 1.00 91.50 96 ASN A O 1
ATOM 736 N N . LEU A 1 97 ? 0.568 3.992 15.631 1.00 94.31 97 LEU A N 1
ATOM 737 C CA . LEU A 1 97 ? 0.266 5.188 14.846 1.00 94.31 97 LEU A CA 1
ATOM 738 C C . LEU A 1 97 ? -1.055 5.043 14.079 1.00 94.31 97 LEU A C 1
ATOM 740 O O . LEU A 1 97 ? -1.602 3.948 13.919 1.00 94.31 97 LEU A O 1
ATOM 744 N N . ASP A 1 98 ? -1.548 6.172 13.568 1.00 95.69 98 ASP A N 1
ATOM 745 C CA . ASP A 1 98 ? -2.794 6.231 12.810 1.00 95.69 98 ASP A CA 1
ATOM 746 C C . ASP A 1 98 ? -2.729 5.373 11.532 1.00 95.69 98 ASP A C 1
ATOM 748 O O . ASP A 1 98 ? -2.028 5.682 10.566 1.00 95.69 98 ASP A O 1
ATOM 752 N N . ARG A 1 99 ? -3.488 4.272 11.532 1.00 94.50 99 ARG A N 1
ATOM 753 C CA . ARG A 1 99 ? -3.530 3.296 10.434 1.00 94.50 99 ARG A CA 1
ATOM 754 C C . ARG A 1 99 ? -4.106 3.874 9.147 1.00 94.50 99 ARG A C 1
ATOM 756 O O . ARG A 1 99 ? -3.695 3.465 8.066 1.00 94.50 99 ARG A O 1
ATOM 763 N N . LYS A 1 100 ? -5.051 4.811 9.240 1.00 95.25 100 LYS A N 1
ATOM 764 C CA . LYS A 1 100 ? -5.653 5.429 8.056 1.00 95.25 100 LYS A CA 1
ATOM 765 C C . LYS A 1 100 ? -4.592 6.265 7.350 1.00 95.25 100 LYS A C 1
ATOM 767 O O . LYS A 1 100 ? -4.383 6.111 6.150 1.00 95.25 100 LYS A O 1
ATOM 772 N N . GLN A 1 101 ? -3.858 7.066 8.115 1.00 95.38 101 GLN A N 1
ATOM 773 C CA . GLN A 1 101 ? -2.768 7.889 7.622 1.00 95.38 101 GLN A CA 1
ATOM 774 C C . GLN A 1 101 ? -1.653 7.051 6.993 1.00 95.38 101 GLN A C 1
ATOM 776 O O . GLN A 1 101 ? -1.082 7.480 5.993 1.00 95.38 101 GLN A O 1
ATOM 781 N N . VAL A 1 102 ? -1.367 5.854 7.514 1.00 96.12 102 VAL A N 1
ATOM 782 C CA . VAL A 1 102 ? -0.408 4.919 6.898 1.00 96.12 102 VAL A CA 1
ATOM 783 C C . VAL A 1 102 ? -0.838 4.540 5.478 1.00 96.12 102 VAL A C 1
ATOM 785 O O . VAL A 1 102 ? -0.045 4.682 4.549 1.00 96.12 102 VAL A O 1
ATOM 788 N N . ILE A 1 103 ? -2.098 4.132 5.290 1.00 94.69 103 ILE A N 1
ATOM 789 C CA . ILE A 1 103 ? -2.636 3.750 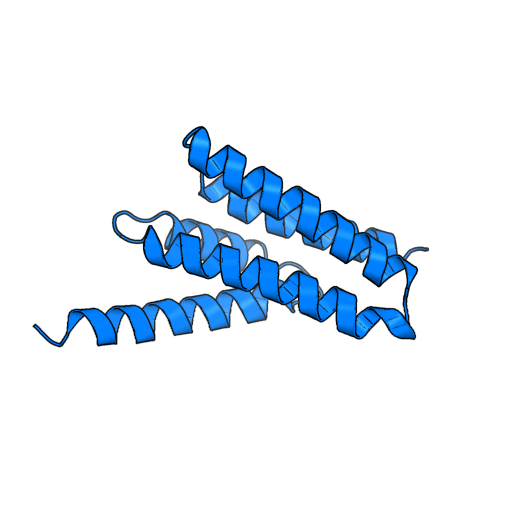3.972 1.00 94.69 103 ILE A CA 1
ATOM 790 C C . ILE A 1 103 ? -2.611 4.940 3.008 1.00 94.69 103 ILE A C 1
ATOM 792 O O . ILE A 1 103 ? -2.130 4.821 1.885 1.00 94.69 103 ILE A O 1
ATOM 796 N N . LEU A 1 104 ? -3.093 6.105 3.446 1.00 95.12 104 LEU A N 1
ATOM 797 C CA . LEU A 1 104 ? -3.140 7.301 2.602 1.00 95.12 104 LEU A CA 1
ATOM 798 C C . LEU A 1 104 ? -1.743 7.769 2.180 1.00 95.12 104 LEU A C 1
ATOM 800 O O . LEU A 1 104 ? -1.524 8.087 1.011 1.00 95.12 104 LEU A O 1
ATOM 804 N N . SER A 1 105 ? -0.792 7.771 3.119 1.00 95.56 105 SER A N 1
ATOM 805 C CA . SER A 1 105 ? 0.591 8.175 2.844 1.00 95.56 105 SER A CA 1
ATOM 806 C C . SER A 1 105 ? 1.264 7.216 1.864 1.00 95.56 105 SER A C 1
ATOM 808 O O . SER A 1 105 ? 1.992 7.668 0.987 1.00 95.56 105 SER A O 1
ATOM 810 N N . PHE A 1 106 ? 0.983 5.912 1.962 1.00 95.81 106 PHE A N 1
ATOM 811 C CA . PHE A 1 106 ? 1.476 4.923 1.006 1.00 95.81 106 PHE A CA 1
ATOM 812 C C . PHE A 1 106 ? 1.030 5.245 -0.429 1.00 95.81 106 PHE A C 1
ATOM 814 O O . PHE A 1 106 ? 1.873 5.328 -1.323 1.00 95.81 106 PHE A O 1
ATOM 821 N N . PHE A 1 107 ? -0.267 5.485 -0.655 1.00 94.56 107 PHE A N 1
ATOM 822 C CA . PHE A 1 107 ? -0.776 5.802 -1.995 1.00 94.56 107 PHE A CA 1
ATOM 823 C C . PHE A 1 107 ? -0.214 7.121 -2.542 1.00 94.56 107 PHE A C 1
ATOM 825 O O . PHE A 1 107 ? 0.114 7.194 -3.727 1.00 94.56 107 PHE A O 1
ATOM 832 N N . GLN A 1 108 ? -0.035 8.134 -1.687 1.00 94.75 108 GLN A N 1
ATOM 833 C CA . GLN A 1 108 ? 0.634 9.379 -2.077 1.00 94.75 108 GLN A CA 1
ATOM 834 C C . GLN A 1 108 ? 2.086 9.136 -2.488 1.00 94.75 108 GLN A C 1
ATOM 836 O O . GLN A 1 108 ? 2.495 9.554 -3.567 1.00 94.75 108 GLN A O 1
ATOM 841 N N . ASN A 1 109 ? 2.855 8.419 -1.667 1.00 95.25 109 ASN A N 1
ATOM 842 C CA . ASN A 1 109 ? 4.262 8.142 -1.946 1.00 95.25 109 ASN A CA 1
ATOM 843 C C . ASN A 1 109 ? 4.428 7.306 -3.224 1.00 95.25 109 ASN A C 1
ATOM 845 O O . ASN A 1 109 ? 5.332 7.565 -4.019 1.00 95.25 109 ASN A O 1
ATOM 849 N N . LEU A 1 110 ? 3.535 6.339 -3.455 1.00 94.31 110 LEU A N 1
ATOM 850 C CA . LEU A 1 110 ? 3.499 5.553 -4.685 1.00 94.31 110 LEU A CA 1
ATOM 851 C C . LEU A 1 110 ? 3.238 6.431 -5.912 1.00 94.31 110 LEU A C 1
ATOM 853 O O . LEU A 1 110 ? 3.964 6.333 -6.905 1.00 94.31 110 LEU A O 1
ATOM 857 N N . HIS A 1 111 ? 2.233 7.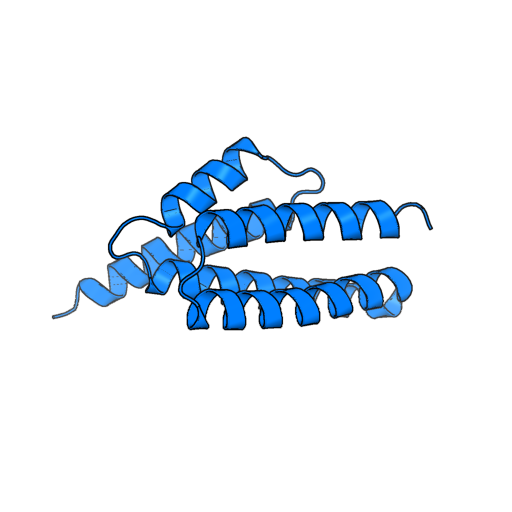304 -5.842 1.00 92.94 111 HIS A N 1
ATOM 858 C CA . HIS A 1 111 ? 1.928 8.236 -6.922 1.00 92.94 111 HIS A CA 1
ATOM 859 C C . HIS A 1 111 ? 3.117 9.159 -7.223 1.00 92.94 111 HIS A C 1
ATOM 861 O O . HIS A 1 111 ? 3.538 9.265 -8.377 1.00 92.94 111 HIS A O 1
ATOM 867 N N . ASP A 1 112 ? 3.717 9.752 -6.190 1.00 92.81 112 ASP A N 1
ATOM 868 C CA . ASP A 1 112 ? 4.862 10.654 -6.321 1.00 92.81 112 ASP A CA 1
ATOM 869 C C . ASP A 1 112 ? 6.068 9.966 -6.974 1.00 92.81 112 ASP A C 1
ATOM 871 O O . ASP A 1 112 ? 6.708 10.532 -7.866 1.00 92.81 112 ASP A O 1
ATOM 875 N N . VAL A 1 113 ? 6.386 8.735 -6.556 1.00 93.88 113 VAL A N 1
ATOM 876 C CA . VAL A 1 113 ? 7.491 7.951 -7.130 1.00 93.88 113 VAL A CA 1
ATOM 877 C C . VAL A 1 113 ? 7.239 7.655 -8.606 1.00 93.88 113 VAL A C 1
ATOM 879 O O . VAL A 1 113 ? 8.142 7.835 -9.430 1.00 93.88 113 VAL A O 1
ATOM 882 N N . ARG A 1 114 ? 6.012 7.263 -8.964 1.00 90.44 114 ARG A N 1
ATOM 883 C CA . ARG A 1 114 ? 5.639 6.996 -10.358 1.00 90.44 114 ARG A CA 1
ATOM 884 C C . ARG A 1 114 ? 5.761 8.241 -11.225 1.00 90.44 114 ARG A C 1
ATOM 886 O O . ARG A 1 114 ? 6.432 8.180 -12.252 1.00 90.44 114 ARG A O 1
ATOM 893 N N . GLN A 1 115 ? 5.219 9.374 -10.785 1.00 89.06 115 GLN A N 1
ATOM 894 C CA . GLN A 1 115 ? 5.294 10.640 -11.525 1.00 89.06 115 GLN A CA 1
ATOM 895 C C . GLN A 1 115 ? 6.744 11.093 -11.758 1.00 89.06 115 GLN A C 1
ATOM 897 O O . GLN A 1 115 ? 7.118 11.462 -12.870 1.00 89.06 115 GLN A O 1
ATOM 902 N N . ARG A 1 116 ? 7.607 10.990 -10.739 1.00 87.25 116 ARG A N 1
ATOM 903 C CA . ARG A 1 116 ? 9.036 11.338 -10.872 1.00 87.25 116 ARG A CA 1
ATOM 904 C C . ARG A 1 116 ? 9.766 10.434 -11.860 1.00 87.25 116 ARG A C 1
ATOM 906 O O . ARG A 1 116 ? 10.600 10.907 -12.626 1.00 87.25 116 ARG A O 1
ATOM 913 N N . SER A 1 117 ? 9.437 9.144 -11.857 1.00 79.38 117 SER A N 1
ATOM 914 C CA . SER A 1 117 ? 10.061 8.160 -12.744 1.00 79.38 117 SER A CA 1
ATOM 915 C C . SER A 1 117 ? 9.603 8.231 -14.206 1.00 79.38 117 SER A C 1
ATOM 917 O O . SER A 1 117 ? 10.264 7.650 -15.058 1.00 79.38 117 SER A O 1
ATOM 919 N N . VAL A 1 118 ? 8.493 8.919 -14.495 1.00 73.44 118 VAL A N 1
ATOM 920 C CA . VAL A 1 118 ? 8.015 9.177 -15.866 1.00 73.44 118 VAL A CA 1
ATOM 921 C C . VAL A 1 118 ? 8.711 10.399 -16.479 1.00 73.44 118 VAL A C 1
ATOM 923 O O . VAL A 1 118 ? 8.948 10.426 -17.682 1.00 73.44 118 VAL A O 1
ATOM 926 N N . ASN A 1 119 ? 9.083 11.386 -15.659 1.00 60.75 119 ASN A N 1
ATOM 927 C CA . ASN A 1 119 ? 9.665 12.657 -16.106 1.00 60.75 119 ASN A CA 1
ATOM 928 C C . ASN A 1 119 ? 11.207 12.653 -16.245 1.00 60.75 119 ASN A C 1
ATOM 930 O O . ASN A 1 119 ? 11.790 13.722 -16.426 1.00 60.75 119 ASN A O 1
ATOM 934 N N . THR A 1 120 ? 11.876 11.495 -16.136 1.00 51.94 120 THR A N 1
ATOM 935 C CA . THR A 1 120 ? 13.355 11.360 -16.135 1.00 51.94 120 THR A CA 1
ATOM 936 C C . THR A 1 120 ? 13.829 10.247 -17.061 1.00 51.94 120 THR A C 1
ATOM 938 O O . THR A 1 120 ? 14.938 10.375 -17.632 1.00 51.94 120 THR A O 1
#

Organism: NCBI:txid1166073

Sequence (120 aa):
MRSALGVLRNGGQEIASVAERLVLASEPDWTSIQALADSLVQKGRESAYALALDAFASYLVDEARNALAARPRHAAAIATLWQSETTRWREATAYNLDRKQVILSFFQNLHDVRQRSVNT

Secondary structure (DSSP, 8-state):
--HHHHHHHHHHHHHHHHHHHHHH-SS--HHHHHHHHHHHTSTT-HHHHHHHHHHHHHHHHHHHHHHTTT-HHHHHHHHHHHHHHHHHHHHHHHTT--HHHHHHHHHHHHHHHHHHHH--

Radius of gyration: 15.04 Å; chains: 1; bounding box: 34×36×38 Å